Protein AF-A0A1S3DQ56-F1 (afdb_monomer_lite)

pLDDT: mean 92.76, std 9.03, range [48.81, 98.62]

Sequence (153 aa):
MSTTFHTNHFLMLDLKQRLLSIYRDMILLGSNMSSRILQRDIELCHEVLPVIETVEPGLSRLRGITLYTLHLPVVLLANKEIQCGNMDHNQFLSKLEEAEALLKEALALLFYEPAKTPEGMLAIEAKEALKCLRETIMDVKDQVVTSHMRSIQ

Foldseek 3Di:
DDPPDDCLRPVNLVVLVVLLVVVLVCVVVVHPDDLVSLVVNLVSLVSNLVVCCVPPPDLDLVNLVSLLSNLSSLLVNLVVCVVVVVDDLVRSLVSLVVSLVSLVVSLVSLVPPDCPDPSVVVNVVSVVVSVVSVVVSVVSVVVVVVVVVVVVD

Organism: Diaphorina citri (NCBI:txid121845)

Secondary structure (DSSP, 8-state):
--SSS-TTSHHHHHHHHHHHHHHHHHHHTT----HHHHHHHHHHHHHHHHHHHHHS-SS-HHHHHHHHHHHHHHHHHHHHHHHTTSS-HHHHHHHHHHHHHHHHHHHHHHTTS-TTSHHHHHHHHHHHHHHHHHHHHHHHHHHHHHHHHHT--

InterPro domains:
  IPR053010 SET domain-containing protein SmydA-8 [PTHR46455] (2-141)

Radius of gyration: 17.33 Å; chains: 1; bounding box: 45×32×60 Å

Structure (mmCIF, N/CA/C/O backbone):
data_AF-A0A1S3DQ56-F1
#
_entry.id   AF-A0A1S3DQ56-F1
#
loop_
_atom_site.group_PDB
_atom_site.id
_atom_site.type_symbol
_atom_site.label_atom_id
_atom_site.label_alt_id
_atom_site.label_comp_id
_atom_site.label_asym_id
_atom_site.label_entity_id
_atom_site.label_seq_id
_atom_site.pdbx_PDB_ins_code
_atom_site.Cartn_x
_atom_site.Cartn_y
_atom_site.Cartn_z
_atom_site.occupancy
_atom_site.B_iso_or_equiv
_atom_site.auth_seq_id
_atom_site.auth_comp_id
_atom_site.auth_asym_id
_atom_site.auth_atom_id
_atom_site.pdbx_PDB_model_num
ATOM 1 N N . MET A 1 1 ? -12.346 8.418 -19.890 1.00 51.19 1 MET A N 1
ATOM 2 C CA . MET A 1 1 ? -11.025 7.881 -20.295 1.00 51.19 1 MET A CA 1
ATOM 3 C C . MET A 1 1 ? -11.048 7.712 -21.811 1.00 51.19 1 MET A C 1
ATOM 5 O O . MET A 1 1 ? -12.115 7.413 -22.331 1.00 51.19 1 MET A O 1
ATOM 9 N N . SER A 1 2 ? -9.957 8.031 -22.513 1.00 52.69 2 SER A N 1
ATOM 10 C CA . SER A 1 2 ? -9.895 8.173 -23.982 1.00 52.69 2 SER A CA 1
ATOM 11 C C . SER A 1 2 ? -10.437 6.954 -24.735 1.00 52.69 2 SER A C 1
ATOM 13 O O . SER A 1 2 ? -10.050 5.835 -24.421 1.00 52.69 2 SER A O 1
ATOM 15 N N . THR A 1 3 ? -11.251 7.165 -25.771 1.00 68.19 3 THR A N 1
ATOM 16 C CA . THR A 1 3 ? -11.761 6.098 -26.657 1.00 68.19 3 THR A CA 1
ATOM 17 C C . THR A 1 3 ? -10.695 5.512 -27.590 1.00 68.19 3 THR A C 1
ATOM 19 O O . THR A 1 3 ? -10.957 4.532 -28.278 1.00 68.19 3 THR A O 1
ATOM 22 N N . THR A 1 4 ? -9.499 6.106 -27.628 1.00 86.06 4 THR A N 1
ATOM 23 C CA . THR A 1 4 ? -8.440 5.767 -28.588 1.00 86.06 4 THR A CA 1
ATOM 24 C C . THR A 1 4 ? -7.493 4.668 -28.097 1.00 86.06 4 THR A C 1
ATOM 26 O O . THR A 1 4 ? -6.998 3.892 -28.907 1.00 86.06 4 THR A O 1
ATOM 29 N N . PHE A 1 5 ? -7.236 4.576 -26.786 1.00 87.44 5 PHE A N 1
ATOM 30 C CA . PHE A 1 5 ? -6.318 3.589 -26.205 1.00 87.44 5 PHE A CA 1
ATOM 31 C C . PHE A 1 5 ? -7.046 2.675 -25.221 1.00 87.44 5 PHE A C 1
ATOM 33 O O . PHE A 1 5 ? -7.844 3.136 -24.406 1.00 87.44 5 PHE A O 1
ATOM 40 N N . HIS A 1 6 ? -6.731 1.378 -25.266 1.00 90.94 6 HIS A N 1
ATOM 41 C CA . HIS A 1 6 ? -7.215 0.412 -24.281 1.00 90.94 6 HIS A CA 1
ATOM 42 C C . HIS A 1 6 ? -6.761 0.802 -22.861 1.00 90.94 6 HIS A C 1
ATOM 44 O O . HIS A 1 6 ? -5.668 1.336 -22.688 1.00 90.94 6 HIS A O 1
ATOM 50 N N . THR A 1 7 ? -7.549 0.498 -21.824 1.00 90.38 7 THR A N 1
ATOM 51 C CA . THR A 1 7 ? -7.232 0.894 -20.430 1.00 90.38 7 THR A CA 1
ATOM 52 C C . THR A 1 7 ? -5.905 0.317 -19.907 1.00 90.38 7 THR A C 1
ATOM 54 O O . THR A 1 7 ? -5.234 0.954 -19.097 1.00 90.38 7 THR A O 1
ATOM 57 N N . ASN A 1 8 ? -5.495 -0.842 -20.438 1.00 92.94 8 ASN A N 1
ATOM 58 C CA . ASN A 1 8 ? -4.213 -1.502 -20.145 1.00 92.94 8 ASN A CA 1
ATOM 59 C C . ASN A 1 8 ? -3.141 -1.229 -21.215 1.00 92.94 8 ASN A C 1
ATOM 61 O O . ASN A 1 8 ? -2.125 -1.914 -21.268 1.00 92.94 8 ASN A O 1
ATOM 65 N N . HIS A 1 9 ? -3.368 -0.275 -22.120 1.00 94.19 9 HIS A N 1
ATOM 66 C CA . HIS A 1 9 ? -2.342 0.153 -23.064 1.00 94.19 9 HIS A CA 1
ATOM 67 C C . HIS A 1 9 ? -1.161 0.768 -22.301 1.00 94.19 9 HIS A C 1
ATOM 69 O O . HIS A 1 9 ? -1.380 1.524 -21.356 1.00 94.19 9 HIS A O 1
ATOM 75 N N . PHE A 1 10 ? 0.075 0.518 -22.743 1.00 92.56 10 PHE A N 1
ATOM 76 C CA . PHE A 1 10 ? 1.292 0.986 -22.065 1.00 92.56 10 PHE A CA 1
ATOM 77 C C . PHE A 1 10 ? 1.252 2.481 -21.703 1.00 92.56 10 PHE A C 1
ATOM 79 O O . PHE A 1 10 ? 1.507 2.837 -20.560 1.00 92.56 10 PHE A O 1
ATOM 86 N N . LEU A 1 11 ? 0.831 3.354 -22.630 1.00 94.19 11 LEU A N 1
ATOM 87 C CA . LEU A 1 11 ? 0.699 4.795 -22.351 1.00 94.19 11 LEU A CA 1
ATOM 88 C C . LEU A 1 11 ? -0.344 5.115 -21.268 1.00 94.19 11 LEU A C 1
ATOM 90 O O . LEU A 1 11 ? -0.160 6.054 -20.504 1.00 94.19 11 LEU A O 1
ATOM 94 N N . MET A 1 12 ? -1.441 4.353 -21.190 1.00 94.25 12 MET A N 1
ATOM 95 C CA . MET A 1 12 ? -2.427 4.534 -20.121 1.00 94.25 12 MET A CA 1
ATOM 96 C C . MET A 1 12 ? -1.848 4.082 -18.781 1.00 94.25 12 MET A C 1
ATOM 98 O O . MET A 1 12 ? -2.038 4.761 -17.779 1.00 94.25 12 MET A O 1
ATOM 102 N N . LEU A 1 13 ? -1.103 2.976 -18.762 1.00 93.19 13 LEU A N 1
ATOM 103 C CA . LEU A 1 13 ? -0.444 2.475 -17.555 1.00 93.19 13 LEU A CA 1
ATOM 104 C C . LEU A 1 13 ? 0.655 3.417 -17.058 1.00 93.19 13 LEU A C 1
ATOM 106 O O . LEU A 1 13 ? 0.732 3.655 -15.857 1.00 93.19 13 LEU A O 1
ATOM 110 N N . ASP A 1 14 ? 1.471 3.976 -17.952 1.00 93.19 14 ASP A N 1
ATOM 111 C CA . ASP A 1 14 ? 2.499 4.965 -17.600 1.00 93.19 14 ASP A CA 1
ATOM 112 C C . ASP A 1 14 ? 1.860 6.215 -16.976 1.00 93.19 14 ASP A C 1
ATOM 114 O O . ASP A 1 14 ? 2.286 6.677 -15.920 1.00 93.19 14 ASP A O 1
ATOM 118 N N . LEU A 1 15 ? 0.757 6.710 -17.551 1.00 94.75 15 LEU A N 1
ATOM 119 C CA . LEU A 1 15 ? 0.005 7.826 -16.971 1.00 94.75 15 LEU A CA 1
ATOM 120 C C . LEU A 1 15 ? -0.563 7.496 -15.584 1.00 94.75 15 LEU A C 1
ATOM 122 O O . LEU A 1 15 ? -0.452 8.322 -14.676 1.00 94.75 15 LEU A O 1
ATOM 126 N N . LYS A 1 16 ? -1.146 6.302 -15.398 1.00 94.94 16 LYS A N 1
ATOM 127 C CA . LYS A 1 16 ? -1.657 5.859 -14.088 1.00 94.94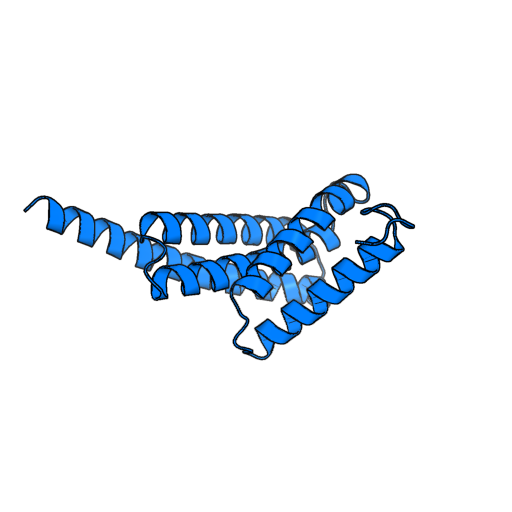 16 LYS A CA 1
ATOM 128 C C . LYS A 1 16 ? -0.531 5.801 -13.054 1.00 94.94 16 LYS A C 1
ATOM 130 O O . LYS A 1 16 ? -0.681 6.359 -11.975 1.00 94.94 16 LYS A O 1
ATOM 135 N N . GLN A 1 17 ? 0.611 5.208 -13.398 1.00 93.00 17 GLN A N 1
ATOM 136 C CA . GLN A 1 17 ? 1.770 5.107 -12.503 1.00 93.00 17 GLN A CA 1
ATOM 137 C C . GLN A 1 17 ? 2.367 6.474 -12.147 1.00 93.00 17 GLN A C 1
ATOM 139 O O . GLN A 1 17 ? 2.704 6.718 -10.989 1.00 93.00 17 GLN A O 1
ATOM 144 N N . ARG A 1 18 ? 2.444 7.406 -13.106 1.00 94.69 18 ARG A N 1
ATOM 145 C CA . ARG A 1 18 ? 2.863 8.791 -12.828 1.00 94.69 18 ARG A CA 1
ATOM 146 C C . ARG A 1 18 ? 1.910 9.488 -11.866 1.00 94.69 18 ARG A C 1
ATOM 148 O O . ARG A 1 18 ? 2.363 10.186 -10.965 1.00 94.69 18 ARG A O 1
ATOM 155 N N . LEU A 1 19 ? 0.605 9.287 -12.038 1.00 95.31 19 LEU A N 1
ATOM 156 C CA . LEU A 1 19 ? -0.401 9.858 -11.148 1.00 95.31 19 LEU A CA 1
ATOM 157 C C . LEU A 1 19 ? -0.294 9.284 -9.726 1.00 95.31 19 LEU A C 1
ATOM 159 O O . LEU A 1 19 ? -0.308 10.059 -8.774 1.00 95.31 19 LEU A O 1
ATOM 163 N N . LEU A 1 20 ? -0.094 7.967 -9.592 1.00 94.44 20 LEU A N 1
ATOM 164 C CA . LEU A 1 20 ? 0.187 7.312 -8.306 1.00 94.44 20 LEU A CA 1
ATOM 165 C C . LEU A 1 20 ? 1.428 7.910 -7.624 1.00 94.44 20 LEU A C 1
ATOM 167 O O . LEU A 1 20 ? 1.399 8.205 -6.432 1.00 94.44 20 LEU A O 1
ATOM 171 N N . SER A 1 21 ? 2.506 8.156 -8.379 1.00 91.94 21 SER A N 1
ATOM 172 C CA . SER A 1 21 ? 3.708 8.799 -7.830 1.00 91.94 21 SER A CA 1
ATOM 173 C C . SER A 1 21 ? 3.412 10.200 -7.291 1.00 91.94 21 SER A C 1
ATOM 175 O O . SER A 1 21 ? 3.856 10.533 -6.198 1.00 91.94 21 SER A O 1
ATOM 177 N N . ILE A 1 22 ? 2.631 11.004 -8.021 1.00 93.38 22 ILE A N 1
ATOM 178 C CA . ILE A 1 22 ? 2.243 12.355 -7.587 1.00 93.38 22 ILE A CA 1
ATOM 179 C C . ILE A 1 22 ? 1.397 12.298 -6.308 1.00 93.38 22 ILE A C 1
ATOM 181 O O . ILE A 1 22 ? 1.610 13.094 -5.396 1.00 93.38 22 ILE A O 1
ATOM 185 N N . TYR A 1 23 ? 0.440 11.370 -6.222 1.00 94.00 23 TYR A N 1
ATOM 186 C CA . TYR A 1 23 ? -0.390 11.210 -5.025 1.00 94.00 23 TYR A CA 1
ATOM 187 C C . TYR A 1 23 ? 0.431 10.795 -3.807 1.00 94.00 23 TYR A C 1
ATOM 189 O O . TYR A 1 23 ? 0.264 11.384 -2.737 1.00 94.00 23 TYR A O 1
ATOM 197 N N . ARG A 1 24 ? 1.379 9.870 -3.980 1.00 88.25 24 ARG A N 1
ATOM 198 C CA . ARG A 1 24 ? 2.317 9.491 -2.920 1.00 88.25 24 ARG A CA 1
ATOM 199 C C . ARG A 1 24 ? 3.136 10.688 -2.438 1.00 88.25 24 ARG A C 1
ATOM 201 O O . ARG A 1 24 ? 3.218 10.909 -1.234 1.00 88.25 24 ARG A O 1
ATOM 208 N N . ASP A 1 25 ? 3.682 11.489 -3.348 1.00 90.25 25 ASP A N 1
ATOM 209 C CA . ASP A 1 25 ? 4.461 12.675 -2.977 1.00 90.25 25 ASP A CA 1
ATOM 210 C C . ASP A 1 25 ? 3.601 13.689 -2.203 1.00 90.25 25 ASP A C 1
ATOM 212 O O . ASP A 1 25 ? 4.040 14.238 -1.194 1.00 90.25 25 ASP A O 1
ATOM 216 N N . MET A 1 26 ? 2.340 13.889 -2.603 1.00 91.50 26 MET A N 1
ATOM 217 C CA . MET A 1 26 ? 1.401 14.742 -1.862 1.00 91.50 26 MET A CA 1
ATOM 218 C C . MET A 1 26 ? 1.146 14.232 -0.437 1.00 91.50 26 MET A C 1
ATOM 220 O O . MET A 1 26 ? 1.115 15.043 0.494 1.00 91.50 26 MET A O 1
ATOM 224 N N . ILE A 1 27 ? 0.984 12.915 -0.261 1.00 88.25 27 ILE A N 1
ATOM 225 C CA . ILE A 1 27 ? 0.812 12.278 1.054 1.00 88.25 27 ILE A CA 1
ATOM 226 C C . ILE A 1 27 ? 2.056 12.497 1.922 1.00 88.25 27 ILE A C 1
ATOM 228 O O . ILE A 1 27 ? 1.931 12.940 3.063 1.00 88.25 27 ILE A O 1
ATOM 232 N N . LEU A 1 28 ? 3.251 12.248 1.379 1.00 84.12 28 LEU A N 1
ATOM 233 C CA . LEU A 1 28 ? 4.517 12.399 2.104 1.00 84.12 28 LEU A CA 1
ATOM 234 C C . LEU A 1 28 ? 4.808 13.855 2.494 1.00 84.12 28 LEU A C 1
ATOM 236 O O . LEU A 1 28 ? 5.393 14.107 3.544 1.00 84.12 28 LEU A O 1
ATOM 240 N N . LEU A 1 29 ? 4.352 14.820 1.693 1.00 89.62 29 LEU A N 1
ATOM 241 C CA . LEU A 1 29 ? 4.432 16.250 2.007 1.00 89.62 29 LEU A CA 1
ATOM 242 C C . LEU A 1 29 ? 3.392 16.714 3.045 1.00 89.62 29 LEU A C 1
ATOM 244 O O . LEU A 1 29 ? 3.327 17.903 3.353 1.00 89.62 29 LEU A O 1
ATOM 248 N N . GLY A 1 30 ? 2.567 15.808 3.581 1.00 82.12 30 GLY A N 1
ATOM 249 C CA . GLY A 1 30 ? 1.545 16.136 4.577 1.00 82.12 30 GLY A CA 1
ATOM 250 C C . GLY A 1 30 ? 0.361 16.917 4.002 1.00 82.12 30 GLY A C 1
ATOM 251 O O . GLY A 1 30 ? -0.328 17.630 4.734 1.00 82.12 30 GLY A O 1
ATOM 252 N N . SER A 1 31 ? 0.114 16.812 2.693 1.00 84.56 31 SER A N 1
ATOM 253 C CA . SER A 1 31 ? -1.018 17.491 2.057 1.00 84.56 31 SER A CA 1
ATOM 254 C C . SER A 1 31 ? -2.338 16.907 2.561 1.00 84.56 31 SER A C 1
ATOM 256 O O . SER A 1 31 ? -2.525 15.690 2.591 1.00 84.56 31 SER A O 1
ATOM 258 N N . ASN A 1 32 ? -3.303 17.766 2.905 1.00 86.31 32 ASN A N 1
ATOM 259 C CA . ASN A 1 32 ? -4.642 17.309 3.273 1.00 86.31 32 ASN A CA 1
ATOM 260 C C . ASN A 1 32 ? -5.422 16.871 2.022 1.00 86.31 32 ASN A C 1
ATOM 262 O O . ASN A 1 32 ? -6.148 17.652 1.406 1.00 86.31 32 ASN A O 1
ATOM 266 N N . MET A 1 33 ? -5.256 15.606 1.643 1.00 91.00 33 MET A N 1
ATOM 267 C CA . MET A 1 33 ? -5.925 15.017 0.487 1.00 91.00 33 MET A CA 1
ATOM 268 C C . MET A 1 33 ? -7.422 14.838 0.752 1.00 91.00 33 MET A C 1
ATOM 270 O O . MET A 1 33 ? -7.837 14.354 1.806 1.00 91.00 33 MET A O 1
ATOM 274 N N . SER A 1 34 ? -8.268 15.217 -0.206 1.00 94.06 34 SER A N 1
ATOM 275 C CA . SER A 1 34 ? -9.711 14.954 -0.102 1.00 94.06 34 SER A CA 1
ATOM 276 C C . SER A 1 34 ? -10.007 13.450 -0.191 1.00 94.06 34 SER A C 1
ATOM 278 O O . SER A 1 34 ? -9.293 12.733 -0.896 1.00 94.06 34 SER A O 1
ATOM 280 N N . SER A 1 35 ? -11.090 12.975 0.443 1.00 95.12 35 SER A N 1
ATOM 281 C CA . SER A 1 35 ? -11.518 11.565 0.354 1.00 95.12 35 SER A CA 1
ATOM 282 C C . SER A 1 35 ? -11.686 11.104 -1.096 1.00 95.12 35 SER A C 1
ATOM 284 O O . SER A 1 35 ? -11.330 9.983 -1.436 1.00 95.12 35 SER A O 1
ATOM 286 N N . ARG A 1 36 ? -12.127 12.001 -1.992 1.00 95.31 36 ARG A N 1
ATOM 287 C CA . ARG A 1 36 ? -12.235 11.724 -3.432 1.00 95.31 36 ARG A CA 1
ATOM 288 C C . ARG A 1 36 ? -10.888 11.386 -4.075 1.00 95.31 36 ARG A C 1
ATOM 290 O O . ARG A 1 36 ? -10.841 10.515 -4.937 1.00 95.31 36 ARG A O 1
ATOM 297 N N . ILE A 1 37 ? -9.816 12.087 -3.705 1.00 94.75 37 ILE A N 1
ATOM 298 C CA . ILE A 1 37 ? -8.491 11.814 -4.275 1.00 94.75 37 ILE A CA 1
ATOM 299 C C . ILE A 1 37 ? -7.939 10.503 -3.711 1.00 94.75 37 ILE A C 1
ATOM 301 O O . ILE A 1 37 ? -7.443 9.695 -4.484 1.00 94.75 37 ILE A O 1
ATOM 305 N N . LEU A 1 38 ? -8.099 10.256 -2.407 1.00 96.50 38 LEU A N 1
ATOM 306 C CA . LEU A 1 38 ? -7.688 8.992 -1.780 1.00 96.50 38 LEU A CA 1
ATOM 307 C C . LEU A 1 38 ? -8.422 7.790 -2.392 1.00 96.50 38 LEU A C 1
ATOM 309 O O . LEU A 1 38 ? -7.801 6.784 -2.715 1.00 96.50 38 LEU A O 1
ATOM 313 N N . GLN A 1 39 ? -9.728 7.920 -2.634 1.00 97.06 39 GLN A N 1
ATOM 314 C CA . GLN A 1 39 ? -10.507 6.893 -3.323 1.00 97.06 39 GLN A CA 1
ATOM 315 C C . GLN A 1 39 ? -9.987 6.656 -4.745 1.00 97.06 39 GLN A C 1
ATOM 317 O O . GLN A 1 39 ? -9.863 5.511 -5.175 1.00 97.06 39 GLN A O 1
ATOM 322 N N . ARG A 1 40 ? -9.634 7.728 -5.468 1.00 96.44 40 ARG A N 1
ATOM 323 C CA . ARG A 1 40 ? -9.072 7.596 -6.815 1.00 96.44 40 ARG A CA 1
ATOM 324 C C . ARG A 1 40 ? -7.697 6.927 -6.808 1.00 96.44 40 ARG A C 1
ATOM 326 O O . ARG A 1 40 ? -7.398 6.178 -7.729 1.00 96.44 40 ARG A O 1
ATOM 333 N N . ASP A 1 41 ? -6.879 7.193 -5.796 1.00 96.31 41 ASP A N 1
ATOM 334 C CA . ASP A 1 41 ? -5.577 6.552 -5.597 1.00 96.31 41 ASP A CA 1
ATOM 335 C C . ASP A 1 41 ? -5.731 5.030 -5.405 1.00 96.31 41 ASP A C 1
ATOM 337 O O . ASP A 1 41 ? -5.119 4.232 -6.117 1.00 96.31 41 ASP A O 1
ATOM 341 N N . ILE A 1 42 ? -6.673 4.625 -4.545 1.00 98.06 42 ILE A N 1
ATOM 342 C CA . ILE A 1 42 ? -7.045 3.218 -4.328 1.00 98.06 42 ILE A CA 1
ATOM 343 C C . ILE A 1 42 ? -7.507 2.557 -5.635 1.00 98.06 42 ILE A C 1
ATOM 345 O O . ILE A 1 42 ? -7.015 1.490 -6.006 1.00 98.06 42 ILE A O 1
ATOM 349 N N . GLU A 1 43 ? -8.419 3.199 -6.370 1.00 97.38 43 GLU A N 1
ATOM 350 C CA . GLU A 1 43 ? -8.903 2.697 -7.662 1.00 97.38 43 GLU A CA 1
ATOM 351 C C . GLU A 1 43 ? -7.768 2.506 -8.673 1.00 97.38 43 GLU A C 1
ATOM 353 O O . GLU A 1 43 ? -7.711 1.480 -9.346 1.00 97.38 43 GLU A O 1
ATOM 358 N N . LEU A 1 44 ? -6.847 3.467 -8.777 1.00 96.88 44 LEU A N 1
ATOM 359 C CA . LEU A 1 44 ? -5.716 3.389 -9.703 1.00 96.88 44 LEU A CA 1
ATOM 360 C C . LEU A 1 44 ? -4.792 2.216 -9.374 1.00 96.88 44 LEU A C 1
ATOM 362 O O . LEU A 1 44 ? -4.382 1.496 -10.285 1.00 96.88 44 LEU A O 1
ATOM 366 N N . CYS A 1 45 ? -4.496 1.992 -8.094 1.00 97.56 45 CYS A N 1
ATOM 367 C CA . CYS A 1 45 ? -3.738 0.826 -7.652 1.00 97.56 45 CYS A CA 1
ATOM 368 C C . CYS A 1 45 ? -4.441 -0.483 -8.051 1.00 97.56 45 CYS A C 1
ATOM 370 O O . CYS A 1 45 ? -3.802 -1.366 -8.624 1.00 97.56 45 CYS A O 1
ATOM 372 N N . HIS A 1 46 ? -5.758 -0.588 -7.845 1.00 96.88 46 HIS A N 1
ATOM 373 C CA . HIS A 1 46 ? -6.537 -1.760 -8.265 1.00 96.88 46 HIS A CA 1
ATOM 374 C C . HIS A 1 46 ? -6.642 -1.925 -9.789 1.00 96.88 46 HIS A C 1
ATOM 376 O O . HIS A 1 46 ? -6.750 -3.049 -10.269 1.00 96.88 46 HIS A O 1
ATOM 382 N N . GLU A 1 47 ? -6.589 -0.842 -10.568 1.00 95.62 47 GLU A N 1
ATOM 383 C CA . GLU A 1 47 ? -6.538 -0.912 -12.033 1.00 95.62 47 GLU A CA 1
ATOM 384 C C . GLU A 1 47 ? -5.179 -1.435 -12.540 1.00 95.62 47 GLU A C 1
ATOM 386 O O . GLU A 1 47 ? -5.125 -2.108 -13.569 1.00 95.62 47 GLU A O 1
ATOM 391 N N . VAL A 1 48 ? -4.078 -1.101 -11.858 1.00 96.06 48 VAL A N 1
ATOM 392 C CA . VAL A 1 48 ? -2.710 -1.414 -12.309 1.00 96.06 48 VAL A CA 1
ATOM 393 C C . VAL A 1 48 ? -2.234 -2.787 -11.818 1.00 96.06 48 VAL A C 1
ATOM 395 O O . VAL A 1 48 ? -1.582 -3.502 -12.581 1.00 96.06 48 VAL A O 1
ATOM 398 N N . LEU A 1 49 ? -2.589 -3.192 -10.593 1.00 96.31 49 LEU A N 1
ATOM 399 C CA . LEU A 1 49 ? -2.151 -4.459 -9.984 1.00 96.31 49 LEU A CA 1
ATOM 400 C C . LEU A 1 49 ? -2.390 -5.702 -10.864 1.00 96.31 49 LEU A C 1
ATOM 402 O O . LEU A 1 49 ? -1.422 -6.425 -11.100 1.00 96.31 49 LEU A O 1
ATOM 406 N N . PRO A 1 50 ? -3.591 -5.939 -11.433 1.00 95.94 50 PRO A N 1
ATOM 407 C CA . PRO A 1 50 ? -3.841 -7.133 -12.246 1.00 95.94 50 PRO A CA 1
ATOM 408 C C . PRO A 1 50 ? -2.971 -7.191 -13.503 1.00 95.94 50 PRO A C 1
ATOM 410 O O . PRO A 1 50 ? -2.621 -8.265 -13.994 1.00 95.94 50 PRO A O 1
ATOM 413 N N . VAL A 1 51 ? -2.612 -6.021 -14.042 1.00 96.19 51 VAL A N 1
ATOM 414 C CA . VAL A 1 51 ? -1.720 -5.944 -15.196 1.00 96.19 51 VAL A CA 1
ATOM 415 C C . VAL A 1 51 ? -0.311 -6.339 -14.783 1.00 96.19 51 VAL A C 1
ATOM 417 O O . VAL A 1 51 ? 0.268 -7.187 -15.454 1.00 96.19 51 VAL A O 1
ATOM 420 N N . ILE A 1 52 ? 0.201 -5.795 -13.670 1.00 95.44 52 ILE A N 1
ATOM 421 C CA . ILE A 1 52 ? 1.514 -6.165 -13.116 1.00 95.44 52 ILE A CA 1
ATOM 422 C C . ILE A 1 52 ? 1.576 -7.673 -12.871 1.00 95.44 52 ILE A C 1
ATOM 424 O O . ILE A 1 52 ? 2.512 -8.320 -13.319 1.00 95.44 52 ILE A O 1
ATOM 428 N N . GLU A 1 53 ? 0.557 -8.246 -12.233 1.00 95.25 53 GLU A N 1
ATOM 429 C CA . GLU A 1 53 ? 0.498 -9.681 -11.927 1.00 95.25 53 GLU A CA 1
ATOM 430 C C . GLU A 1 53 ? 0.498 -10.565 -13.180 1.00 95.25 53 GLU A C 1
ATOM 432 O O . GLU A 1 53 ? 0.983 -11.695 -13.143 1.00 95.25 53 GLU A O 1
ATOM 437 N N . THR A 1 54 ? -0.006 -10.042 -14.300 1.00 95.88 54 THR A N 1
ATOM 438 C CA . THR A 1 54 ? 0.028 -10.730 -15.594 1.00 95.88 54 THR A CA 1
ATOM 439 C C . THR A 1 54 ? 1.405 -10.635 -16.258 1.00 95.88 54 THR A C 1
ATOM 441 O O . THR A 1 54 ? 1.862 -11.613 -16.847 1.00 95.88 54 THR A O 1
ATOM 444 N N . VAL A 1 55 ? 2.059 -9.467 -16.209 1.00 93.88 55 VAL A N 1
ATOM 445 C CA . VAL A 1 55 ? 3.319 -9.221 -16.943 1.00 93.88 55 VAL A CA 1
ATOM 446 C C . VAL A 1 55 ? 4.575 -9.603 -16.158 1.00 93.88 55 VAL A C 1
ATOM 448 O O . VAL A 1 55 ? 5.564 -10.016 -16.758 1.00 93.88 55 VAL A O 1
ATOM 451 N N . GLU A 1 56 ? 4.536 -9.494 -14.833 1.00 92.25 56 GLU A N 1
ATOM 452 C CA . GLU A 1 56 ? 5.634 -9.773 -13.906 1.00 92.25 56 GLU A CA 1
ATOM 453 C C . GLU A 1 56 ? 5.147 -10.680 -12.759 1.00 92.25 56 GLU A C 1
ATOM 455 O O . GLU A 1 56 ? 4.970 -10.228 -11.622 1.00 92.25 56 GLU A O 1
ATOM 460 N N . PRO A 1 57 ? 4.900 -11.973 -13.027 1.00 92.06 57 PRO A N 1
ATOM 461 C CA . PRO A 1 57 ? 4.470 -12.907 -11.995 1.00 92.06 57 PRO A CA 1
ATOM 462 C C . PRO A 1 57 ? 5.598 -13.231 -11.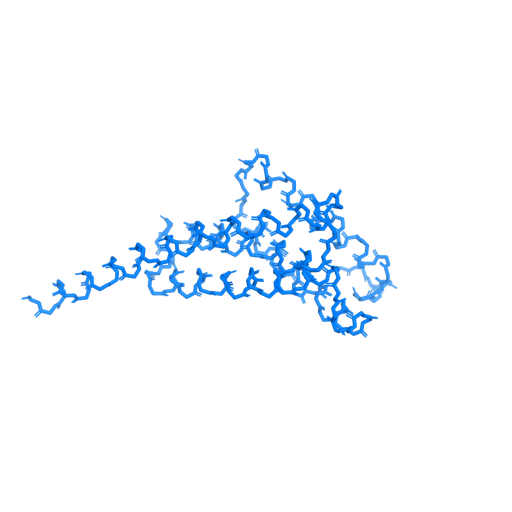001 1.00 92.06 57 PRO A C 1
ATOM 464 O O . PRO A 1 57 ? 6.785 -13.195 -11.328 1.00 92.06 57 PRO A O 1
ATOM 467 N N . GLY A 1 58 ? 5.222 -13.638 -9.787 1.00 91.81 58 GLY A N 1
ATOM 468 C CA . GLY A 1 58 ? 6.163 -14.043 -8.738 1.00 91.81 58 GLY A CA 1
ATOM 469 C C . GLY A 1 58 ? 6.701 -12.862 -7.926 1.00 91.81 58 GLY A C 1
ATOM 470 O O . GLY A 1 58 ? 5.934 -12.012 -7.473 1.00 91.81 58 GLY A O 1
ATOM 471 N N . LEU A 1 59 ? 8.018 -12.834 -7.693 1.00 93.75 59 LEU A N 1
ATOM 472 C CA . LEU A 1 59 ? 8.680 -11.751 -6.959 1.00 93.75 59 LEU A CA 1
ATOM 473 C C . LEU A 1 59 ? 8.832 -10.522 -7.868 1.00 93.75 59 LEU A C 1
ATOM 475 O O . LEU A 1 59 ? 9.834 -10.378 -8.566 1.00 93.75 59 LEU A O 1
ATOM 479 N N . SER A 1 60 ? 7.824 -9.647 -7.864 1.00 95.88 60 SER A N 1
ATOM 480 C CA . SER A 1 60 ? 7.840 -8.379 -8.604 1.00 95.88 60 SER A CA 1
ATOM 481 C C . SER A 1 60 ? 8.053 -7.190 -7.669 1.00 95.88 60 SER A C 1
ATOM 483 O O . SER A 1 60 ? 7.255 -6.937 -6.759 1.00 95.88 60 SER A O 1
ATOM 485 N N . ARG A 1 61 ? 9.108 -6.412 -7.955 1.00 96.12 61 ARG A N 1
ATOM 486 C CA . ARG A 1 61 ? 9.367 -5.108 -7.323 1.00 96.12 61 ARG A CA 1
ATOM 487 C C . ARG A 1 61 ? 8.189 -4.170 -7.517 1.00 96.12 61 ARG A C 1
ATOM 489 O O . ARG A 1 61 ? 7.733 -3.553 -6.561 1.00 96.12 61 ARG A O 1
ATOM 496 N N . LEU A 1 62 ? 7.684 -4.085 -8.749 1.00 94.44 62 LEU A N 1
ATOM 497 C CA . LEU A 1 62 ? 6.612 -3.165 -9.099 1.00 94.44 62 LEU A CA 1
ATOM 498 C C . LEU A 1 62 ? 5.336 -3.502 -8.325 1.00 94.44 62 LEU A C 1
ATOM 500 O O . LEU A 1 62 ? 4.721 -2.607 -7.753 1.00 94.44 62 LEU A O 1
ATOM 504 N N . ARG A 1 63 ? 5.008 -4.793 -8.193 1.00 96.75 63 ARG A N 1
ATOM 505 C CA . ARG A 1 63 ? 3.894 -5.252 -7.353 1.00 96.75 63 ARG A CA 1
ATOM 506 C C . ARG A 1 63 ? 4.093 -4.853 -5.890 1.00 96.75 63 ARG A C 1
ATOM 508 O O . ARG A 1 63 ? 3.176 -4.301 -5.288 1.00 96.75 63 ARG A O 1
ATOM 515 N N . GLY A 1 64 ? 5.291 -5.057 -5.338 1.00 97.19 64 GLY A N 1
ATOM 516 C CA . GLY A 1 64 ? 5.622 -4.644 -3.970 1.00 97.19 64 GLY A CA 1
ATOM 517 C C . GLY A 1 64 ? 5.466 -3.136 -3.748 1.00 97.19 64 GLY A C 1
ATOM 518 O O . GLY A 1 64 ? 4.825 -2.713 -2.786 1.00 97.19 64 GLY A O 1
ATOM 519 N N . ILE A 1 65 ? 5.973 -2.322 -4.677 1.00 95.81 65 ILE A N 1
ATOM 520 C CA . ILE A 1 65 ? 5.851 -0.857 -4.650 1.00 95.81 65 ILE A CA 1
ATOM 521 C C . ILE A 1 65 ? 4.383 -0.425 -4.736 1.00 95.81 65 ILE A C 1
ATOM 523 O O . ILE A 1 65 ? 3.969 0.479 -4.009 1.00 95.81 65 ILE A O 1
ATOM 527 N N . THR A 1 66 ? 3.578 -1.046 -5.602 1.00 96.31 66 THR A N 1
ATOM 528 C CA . THR A 1 66 ? 2.154 -0.709 -5.743 1.00 96.31 66 THR A CA 1
ATOM 529 C C . THR A 1 66 ? 1.353 -1.099 -4.503 1.00 96.31 66 THR A C 1
ATOM 531 O O . THR A 1 66 ? 0.539 -0.300 -4.052 1.00 96.31 66 THR A O 1
ATOM 534 N N . LEU A 1 67 ? 1.615 -2.260 -3.892 1.00 97.75 67 LEU A N 1
ATOM 535 C CA . LEU A 1 67 ? 0.964 -2.675 -2.641 1.00 97.75 67 LEU A CA 1
ATOM 536 C C . LEU A 1 67 ? 1.327 -1.750 -1.472 1.00 97.75 67 LEU A C 1
ATOM 538 O O . LEU A 1 67 ? 0.448 -1.335 -0.716 1.00 97.75 67 LEU A O 1
ATOM 542 N N . TYR A 1 68 ? 2.601 -1.351 -1.369 1.00 96.56 68 TYR A N 1
ATOM 543 C CA . TYR A 1 68 ? 3.006 -0.306 -0.432 1.00 96.56 68 TYR A CA 1
ATOM 544 C C . TYR A 1 68 ? 2.305 1.019 -0.753 1.00 96.56 68 TYR A C 1
ATOM 546 O O . TYR A 1 68 ? 1.808 1.684 0.142 1.00 96.56 68 TYR A O 1
ATOM 554 N N . THR A 1 69 ? 2.200 1.418 -2.015 1.00 94.31 69 THR A N 1
ATOM 555 C CA . THR A 1 69 ? 1.515 2.673 -2.359 1.00 94.31 69 THR A CA 1
ATOM 556 C C . THR A 1 69 ? 0.032 2.619 -1.979 1.00 94.31 69 THR A C 1
ATOM 558 O O . THR A 1 69 ? -0.480 3.596 -1.449 1.00 94.31 69 THR A O 1
ATOM 561 N N . LEU A 1 70 ? -0.633 1.471 -2.154 1.00 97.69 70 LEU A N 1
ATOM 562 C CA . LEU A 1 70 ? -2.052 1.269 -1.848 1.00 97.69 70 LEU A CA 1
ATOM 563 C C . LEU A 1 70 ? -2.378 1.320 -0.345 1.00 97.69 70 LEU A C 1
ATOM 565 O O . LEU A 1 70 ? -3.446 1.810 0.017 1.00 97.69 70 LEU A O 1
ATOM 569 N N . HIS A 1 71 ? -1.493 0.858 0.546 1.00 97.38 71 HIS A N 1
ATOM 570 C CA . HIS A 1 71 ? -1.804 0.861 1.984 1.00 97.38 71 HIS A CA 1
ATOM 571 C C . HIS A 1 71 ? -2.019 2.284 2.539 1.00 97.38 71 HIS A C 1
ATOM 573 O O . HIS A 1 71 ? -2.870 2.485 3.407 1.00 97.38 71 HIS A O 1
ATOM 579 N N . LEU A 1 72 ? -1.277 3.275 2.024 1.00 94.75 72 LEU A N 1
ATOM 580 C CA . LEU A 1 72 ? -1.316 4.664 2.491 1.00 94.75 72 LEU A CA 1
ATOM 581 C C . LEU A 1 72 ? -2.714 5.293 2.355 1.00 94.75 72 LEU A C 1
ATOM 583 O O . LEU A 1 72 ? -3.275 5.712 3.373 1.00 94.75 72 LEU A O 1
ATOM 587 N N . PRO A 1 73 ? -3.324 5.365 1.154 1.00 96.62 73 PRO A N 1
ATOM 588 C CA . PRO A 1 73 ? -4.644 5.952 1.001 1.00 96.62 73 PRO A CA 1
ATOM 589 C C . PRO A 1 73 ? -5.736 5.137 1.697 1.00 96.62 73 PRO A C 1
ATOM 591 O O . PRO A 1 73 ? -6.699 5.744 2.161 1.00 96.62 73 PRO A O 1
ATOM 594 N N . VAL A 1 74 ? -5.585 3.813 1.848 1.00 98.00 74 VAL A N 1
ATOM 595 C CA . VAL A 1 74 ? -6.525 2.985 2.630 1.00 98.00 74 VAL A CA 1
ATOM 596 C C . VAL A 1 74 ? -6.565 3.450 4.087 1.00 98.00 74 VAL A C 1
ATOM 598 O O . VAL A 1 74 ? -7.643 3.745 4.606 1.00 98.00 74 VAL A O 1
ATOM 601 N N . VAL A 1 75 ? -5.403 3.594 4.731 1.00 97.25 75 VAL A N 1
ATOM 602 C CA . VAL A 1 75 ? -5.312 4.068 6.123 1.00 97.25 75 VAL A CA 1
ATOM 603 C C . VAL A 1 75 ? -5.804 5.511 6.251 1.00 97.25 75 VAL A C 1
ATOM 605 O O . VAL A 1 75 ? -6.560 5.830 7.169 1.00 97.25 75 VAL A O 1
ATOM 608 N N . LEU A 1 76 ? -5.404 6.403 5.341 1.00 96.38 76 LEU A N 1
ATOM 609 C CA . LEU A 1 76 ? -5.797 7.816 5.394 1.00 96.38 76 LEU A CA 1
ATOM 610 C C . LEU A 1 76 ? -7.300 8.016 5.193 1.00 96.38 76 LEU A C 1
ATOM 612 O O . LEU A 1 76 ? -7.906 8.843 5.878 1.00 96.38 76 LEU A O 1
ATOM 616 N N . LEU A 1 77 ? -7.906 7.268 4.271 1.00 97.31 77 LEU A N 1
ATOM 617 C CA . LEU A 1 77 ? -9.342 7.328 4.034 1.00 97.31 77 LEU A CA 1
ATOM 618 C C . LEU A 1 77 ? -10.102 6.775 5.240 1.00 97.31 77 LEU A C 1
ATOM 620 O O . LEU A 1 77 ? -11.003 7.444 5.733 1.00 97.31 77 LEU A O 1
ATOM 624 N N . ALA A 1 78 ? -9.689 5.623 5.776 1.00 97.81 78 ALA A N 1
ATOM 625 C CA . ALA A 1 78 ? -10.302 5.041 6.968 1.00 97.81 78 ALA A CA 1
ATOM 626 C C . ALA A 1 78 ? -10.270 6.011 8.163 1.00 97.81 78 ALA A C 1
ATOM 628 O O . ALA A 1 78 ? -11.288 6.204 8.823 1.00 97.81 78 ALA A O 1
ATOM 629 N N . ASN A 1 79 ? -9.138 6.694 8.382 1.00 96.25 79 ASN A N 1
ATOM 630 C CA . ASN A 1 79 ? -9.009 7.727 9.415 1.00 96.25 79 ASN A CA 1
ATOM 631 C C . ASN A 1 79 ? -9.960 8.914 9.199 1.00 96.25 79 ASN A C 1
ATOM 633 O O . ASN A 1 79 ? -10.514 9.440 10.161 1.00 96.25 79 ASN A O 1
ATOM 637 N N . LYS A 1 80 ? -10.177 9.345 7.952 1.00 95.88 80 LYS A N 1
ATOM 638 C CA . LYS A 1 80 ? -11.141 10.414 7.650 1.00 95.88 80 LYS A CA 1
ATOM 639 C C . LYS A 1 80 ? -12.576 9.969 7.910 1.00 95.88 80 LYS A C 1
ATOM 641 O O . LYS A 1 80 ? -13.331 10.707 8.533 1.00 95.88 80 LYS A O 1
ATOM 646 N N . GLU A 1 81 ? -12.949 8.770 7.473 1.00 96.75 81 GLU A N 1
ATOM 647 C CA . GLU A 1 81 ? -14.323 8.282 7.616 1.00 96.75 81 GLU A CA 1
ATOM 648 C C . GLU A 1 81 ? -14.711 8.050 9.088 1.00 96.75 81 GLU A C 1
ATOM 650 O O . GLU A 1 81 ? -15.811 8.439 9.483 1.00 96.75 81 GLU A O 1
ATOM 655 N N . ILE A 1 82 ? -13.809 7.512 9.926 1.00 96.31 82 ILE A N 1
ATOM 656 C CA . ILE A 1 82 ? -14.056 7.372 11.378 1.00 96.31 82 ILE A CA 1
ATOM 657 C C . ILE A 1 82 ? -14.156 8.744 12.066 1.00 96.31 82 ILE A C 1
ATOM 659 O O . ILE A 1 82 ? -15.032 8.949 12.902 1.00 96.31 82 ILE A O 1
ATOM 663 N N . GLN A 1 83 ? -13.332 9.725 11.671 1.00 94.56 83 GLN A N 1
ATOM 664 C CA . GLN A 1 83 ? -13.395 11.099 12.197 1.00 94.56 83 GLN A CA 1
ATOM 665 C C . GLN A 1 83 ? -14.685 11.829 11.802 1.00 94.56 83 GLN A C 1
ATOM 667 O O . GLN A 1 83 ? -15.208 12.624 12.581 1.00 94.56 83 GLN A O 1
ATOM 672 N N . CYS A 1 84 ? -15.205 11.566 10.602 1.00 94.75 84 CYS A N 1
ATOM 673 C CA . CYS A 1 84 ? -16.473 12.120 10.131 1.00 94.75 84 CYS A CA 1
ATOM 674 C C . CYS A 1 84 ? -17.706 11.382 10.679 1.00 94.75 84 CYS A C 1
ATOM 676 O O . CYS A 1 84 ? -18.822 11.839 10.444 1.00 94.75 84 CYS A O 1
ATOM 678 N N . GLY A 1 85 ? -17.531 10.266 11.397 1.00 94.62 85 GLY A N 1
ATOM 679 C CA . GLY A 1 85 ? -18.634 9.440 11.895 1.00 94.62 85 GLY A CA 1
ATOM 680 C C . GLY A 1 85 ? -19.346 8.622 10.810 1.00 94.62 85 GLY A C 1
ATOM 681 O O . GLY A 1 85 ? -20.443 8.122 11.043 1.00 94.62 85 GLY A O 1
ATOM 682 N N . ASN A 1 86 ? -18.733 8.476 9.632 1.00 95.12 86 ASN A N 1
ATOM 683 C CA . ASN A 1 86 ? -19.253 7.678 8.515 1.00 95.12 86 ASN A CA 1
ATOM 684 C C . ASN A 1 86 ? -18.885 6.189 8.624 1.00 95.12 86 ASN A C 1
ATOM 686 O O . ASN A 1 86 ? -19.322 5.377 7.809 1.00 95.12 86 ASN A O 1
ATOM 690 N N . MET A 1 87 ? -18.042 5.844 9.594 1.00 95.06 87 MET A N 1
ATOM 691 C CA . MET A 1 87 ? -17.489 4.515 9.810 1.00 95.06 87 MET A CA 1
ATOM 692 C C . MET A 1 87 ? -17.519 4.204 11.305 1.00 95.06 87 MET A C 1
ATOM 694 O O . MET A 1 87 ? -17.246 5.089 12.112 1.00 95.06 87 MET A O 1
ATOM 698 N N . ASP A 1 88 ? -17.839 2.967 11.681 1.00 94.62 88 ASP A N 1
ATOM 699 C CA . ASP A 1 88 ? -17.729 2.509 13.071 1.00 94.62 88 ASP A CA 1
ATOM 700 C C . ASP A 1 88 ? -16.340 1.914 13.382 1.00 94.62 88 ASP A C 1
ATOM 702 O O . ASP A 1 88 ? -15.513 1.692 12.494 1.00 94.62 88 ASP A O 1
ATOM 706 N N . HIS A 1 89 ? -16.060 1.634 14.658 1.00 93.50 89 HIS A N 1
ATOM 707 C CA . HIS A 1 89 ? -14.761 1.087 15.064 1.00 93.50 89 HIS A CA 1
ATOM 708 C C . HIS A 1 89 ? -14.463 -0.313 14.496 1.00 93.50 89 HIS A C 1
ATOM 710 O O . HIS A 1 89 ? -13.293 -0.634 14.294 1.00 93.50 89 HIS A O 1
ATOM 716 N N . ASN A 1 90 ? -15.476 -1.139 14.207 1.00 94.00 90 ASN A N 1
ATOM 717 C CA . ASN A 1 90 ? -15.269 -2.465 13.613 1.00 94.00 90 ASN A CA 1
ATOM 718 C C . ASN A 1 90 ? -14.892 -2.349 12.131 1.00 94.00 90 ASN A C 1
ATOM 720 O O . ASN A 1 90 ? -13.976 -3.022 11.661 1.00 94.00 90 ASN A O 1
ATOM 724 N N . GLN A 1 91 ? -15.571 -1.469 11.397 1.00 96.44 91 GLN A N 1
ATOM 725 C CA . GLN A 1 91 ? -15.255 -1.143 10.010 1.00 96.44 91 GLN A CA 1
ATOM 726 C C . GLN A 1 91 ? -13.873 -0.493 9.900 1.00 96.44 91 GLN A C 1
ATOM 728 O O . GLN A 1 91 ? -13.093 -0.853 9.018 1.00 96.44 91 GLN A O 1
ATOM 733 N N . PHE A 1 92 ? -13.546 0.413 10.826 1.00 97.50 92 PHE A N 1
ATOM 734 C CA . PHE A 1 92 ? -12.227 1.032 10.906 1.00 97.50 92 PHE A CA 1
ATOM 735 C C . PHE A 1 92 ? -11.140 -0.015 11.140 1.00 97.50 92 PHE A C 1
ATOM 737 O O . PHE A 1 92 ? -10.177 -0.080 10.378 1.00 97.50 92 PHE A O 1
ATOM 744 N N . LEU A 1 93 ? -11.338 -0.901 12.120 1.00 97.69 93 LEU A N 1
ATOM 745 C CA . LEU A 1 93 ? -10.429 -2.008 12.393 1.00 97.69 93 LEU A CA 1
ATOM 746 C C . LEU A 1 93 ? -10.222 -2.899 11.161 1.00 97.69 93 LEU A C 1
ATOM 748 O O . LEU A 1 93 ? -9.082 -3.183 10.801 1.00 97.69 93 LEU A O 1
ATOM 752 N N . SER A 1 94 ? -11.304 -3.274 10.472 1.00 98.06 94 SER A N 1
ATOM 753 C CA . SER A 1 94 ? -11.227 -4.076 9.248 1.00 98.06 94 SER A CA 1
ATOM 754 C C . SER A 1 94 ? -10.392 -3.395 8.158 1.00 98.06 94 SER A C 1
ATOM 756 O O . SER A 1 94 ? -9.624 -4.070 7.473 1.00 98.06 94 SER A O 1
ATOM 758 N N . LYS A 1 95 ? -10.485 -2.066 8.018 1.00 98.38 95 LYS A N 1
ATOM 759 C CA . LYS A 1 95 ? -9.671 -1.306 7.058 1.00 98.38 95 LYS A CA 1
ATOM 760 C C . LYS A 1 95 ? -8.198 -1.227 7.446 1.00 98.38 95 LYS A C 1
ATOM 762 O O . LYS A 1 95 ? -7.337 -1.279 6.570 1.00 98.38 95 LYS A O 1
ATOM 767 N N . LEU A 1 96 ? -7.890 -1.142 8.738 1.00 98.44 96 LEU A N 1
ATOM 768 C CA . LEU A 1 96 ? -6.505 -1.207 9.204 1.00 98.44 96 LEU A CA 1
ATOM 769 C C . LEU A 1 96 ? -5.901 -2.602 8.987 1.00 98.44 96 LEU A C 1
ATOM 771 O O . LEU A 1 96 ? -4.754 -2.705 8.562 1.00 98.44 96 LEU A O 1
ATOM 775 N N . GLU A 1 97 ? -6.666 -3.670 9.220 1.00 98.44 97 GLU A N 1
ATOM 776 C CA . GLU A 1 97 ? -6.227 -5.048 8.957 1.00 98.44 97 GLU A CA 1
ATOM 777 C C . GLU A 1 97 ? -6.032 -5.319 7.453 1.00 98.44 97 GLU A C 1
ATOM 779 O O . GLU A 1 97 ? -5.076 -5.994 7.068 1.00 98.44 97 GLU A O 1
ATOM 784 N N . GLU A 1 98 ? -6.870 -4.733 6.589 1.00 98.50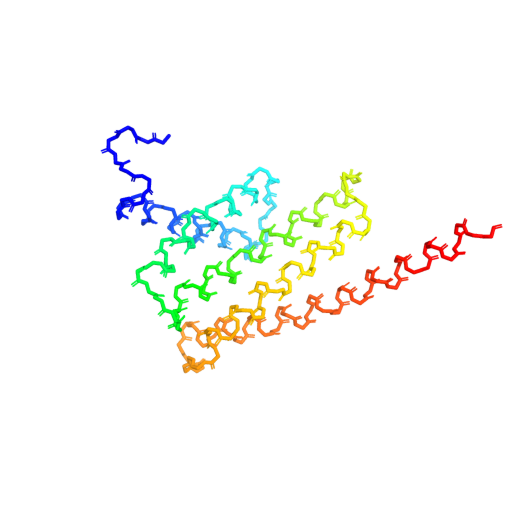 98 GLU A N 1
ATOM 785 C CA . GLU A 1 98 ? -6.668 -4.728 5.132 1.00 98.50 98 GLU A CA 1
ATOM 786 C C . GLU A 1 98 ? -5.331 -4.063 4.761 1.00 98.50 98 GLU A C 1
ATOM 788 O O . GLU A 1 98 ? -4.513 -4.655 4.054 1.00 98.50 98 GLU A O 1
ATOM 793 N N . ALA A 1 99 ? -5.056 -2.868 5.295 1.00 98.56 99 ALA A N 1
ATOM 794 C CA . ALA A 1 99 ? -3.783 -2.182 5.081 1.00 98.56 99 ALA A CA 1
ATOM 795 C C . ALA A 1 99 ? -2.578 -2.966 5.638 1.00 98.56 99 ALA A C 1
ATOM 797 O O . ALA A 1 99 ? -1.504 -2.970 5.032 1.00 98.56 99 ALA A O 1
ATOM 798 N N . GLU A 1 100 ? -2.750 -3.674 6.758 1.00 98.62 100 GLU A N 1
ATOM 799 C CA . GLU A 1 100 ? -1.719 -4.542 7.332 1.00 98.62 100 GLU A CA 1
ATOM 800 C C . GLU A 1 100 ? -1.384 -5.705 6.387 1.00 98.62 100 GLU A C 1
ATOM 802 O O . GLU A 1 100 ? -0.209 -6.033 6.199 1.00 98.62 100 GLU A O 1
ATOM 807 N N . ALA A 1 101 ? -2.398 -6.322 5.774 1.00 98.62 101 ALA A N 1
ATOM 808 C CA . ALA A 1 101 ? -2.210 -7.391 4.799 1.00 98.62 101 ALA A CA 1
ATOM 809 C C . ALA A 1 101 ? -1.436 -6.901 3.564 1.00 98.62 101 ALA A C 1
ATOM 811 O O . ALA A 1 101 ? -0.468 -7.548 3.157 1.00 98.62 101 ALA A O 1
ATOM 812 N N . LEU A 1 102 ? -1.790 -5.722 3.041 1.00 98.56 102 LEU A N 1
ATOM 813 C CA . LEU A 1 102 ? -1.087 -5.088 1.920 1.00 98.56 102 LEU A CA 1
ATOM 814 C C . LEU A 1 102 ? 0.394 -4.837 2.237 1.00 98.56 102 LEU A C 1
ATOM 816 O O . LEU A 1 102 ? 1.265 -5.173 1.436 1.00 98.56 102 LEU A O 1
ATOM 820 N N . LEU A 1 103 ? 0.699 -4.297 3.421 1.00 97.69 103 LEU A N 1
ATOM 821 C CA . LEU A 1 103 ? 2.078 -4.048 3.855 1.00 97.69 103 LEU A CA 1
ATOM 822 C C . LEU A 1 103 ? 2.888 -5.335 4.032 1.00 97.69 103 LEU A C 1
ATOM 824 O O . LEU A 1 103 ? 4.056 -5.384 3.642 1.00 97.69 103 LEU A O 1
ATOM 828 N N . LYS A 1 104 ? 2.289 -6.383 4.609 1.00 98.38 104 LYS A N 1
ATOM 829 C CA . LYS A 1 104 ? 2.940 -7.696 4.744 1.00 98.38 104 LYS A CA 1
ATOM 830 C C . LYS A 1 104 ? 3.327 -8.261 3.384 1.00 98.38 104 LYS A C 1
ATOM 832 O O . LYS A 1 104 ? 4.433 -8.777 3.229 1.00 98.38 104 LYS A O 1
ATOM 837 N N . GLU A 1 105 ? 2.430 -8.160 2.411 1.00 97.94 105 GLU A N 1
ATOM 838 C CA . GLU A 1 105 ? 2.682 -8.653 1.065 1.00 97.94 105 GLU A CA 1
ATOM 839 C C . GLU A 1 105 ? 3.723 -7.800 0.329 1.00 97.94 105 GLU A C 1
ATOM 841 O O . GLU A 1 105 ? 4.650 -8.350 -0.266 1.00 97.94 105 GLU A O 1
ATOM 846 N N . ALA A 1 106 ? 3.649 -6.471 0.450 1.00 97.94 106 ALA A N 1
ATOM 847 C CA . ALA A 1 106 ? 4.671 -5.568 -0.074 1.00 97.94 106 ALA A CA 1
ATOM 848 C C . ALA A 1 106 ? 6.065 -5.917 0.473 1.00 97.94 106 ALA A C 1
ATOM 850 O O . ALA A 1 106 ? 7.021 -6.051 -0.290 1.00 97.94 106 ALA A O 1
ATOM 851 N N . LEU A 1 107 ? 6.173 -6.143 1.785 1.00 97.75 107 LEU A N 1
ATOM 852 C CA . LEU A 1 107 ? 7.417 -6.564 2.423 1.00 97.75 107 LEU A CA 1
ATOM 853 C C . LEU A 1 107 ? 7.916 -7.903 1.895 1.00 97.75 107 LEU A C 1
ATOM 855 O O . LEU A 1 107 ? 9.097 -8.010 1.593 1.00 97.75 107 LEU A O 1
ATOM 859 N N . ALA A 1 108 ? 7.050 -8.907 1.749 1.00 97.25 108 ALA A N 1
ATOM 860 C CA . ALA A 1 108 ? 7.452 -10.213 1.229 1.00 97.25 108 ALA A CA 1
ATOM 861 C C . ALA A 1 108 ? 8.069 -10.124 -0.180 1.00 97.25 108 ALA A C 1
ATOM 863 O O . ALA A 1 108 ? 8.996 -10.869 -0.495 1.00 97.25 108 ALA A O 1
ATOM 864 N N . LEU A 1 109 ? 7.586 -9.190 -1.005 1.00 97.56 109 LEU A N 1
ATOM 865 C CA . LEU A 1 109 ? 8.091 -8.958 -2.360 1.00 97.56 109 LEU A CA 1
ATOM 866 C C . LEU A 1 109 ? 9.394 -8.148 -2.383 1.00 97.56 109 LEU A C 1
ATOM 868 O O . LEU A 1 109 ? 10.245 -8.398 -3.232 1.00 97.56 109 LEU A O 1
ATOM 872 N N . LEU A 1 110 ? 9.562 -7.199 -1.458 1.00 97.50 110 LEU A N 1
ATOM 873 C CA . LEU A 1 110 ? 10.709 -6.281 -1.425 1.00 97.50 110 LEU A CA 1
ATOM 874 C C . LEU A 1 110 ? 11.837 -6.736 -0.481 1.00 97.50 110 LEU A C 1
ATOM 876 O O . LEU A 1 110 ? 12.927 -6.175 -0.510 1.00 97.50 110 LEU A O 1
ATOM 880 N N . PHE A 1 111 ? 11.607 -7.758 0.349 1.00 93.94 111 PHE A N 1
ATOM 881 C CA . PHE A 1 111 ? 12.528 -8.187 1.4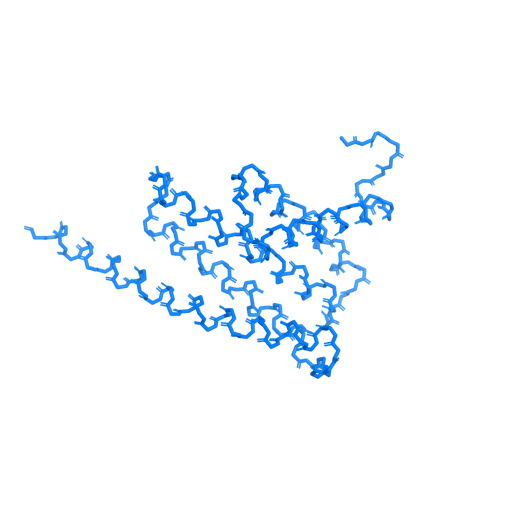10 1.00 93.94 111 PHE A CA 1
ATOM 882 C C . PHE A 1 111 ? 13.932 -8.551 0.911 1.00 93.94 111 PHE A C 1
ATOM 884 O O . PHE A 1 111 ? 14.914 -8.367 1.629 1.00 93.94 111 PHE A O 1
ATOM 891 N N . TYR A 1 112 ? 14.029 -9.086 -0.306 1.00 93.25 112 TYR A N 1
ATOM 892 C CA . TYR A 1 112 ? 15.287 -9.555 -0.888 1.00 93.25 112 TYR A CA 1
ATOM 893 C C . TYR A 1 112 ? 16.076 -8.454 -1.607 1.00 93.25 112 TYR A C 1
ATOM 895 O O . TYR A 1 112 ? 17.176 -8.711 -2.100 1.00 93.25 112 TYR A O 1
ATOM 903 N N . GLU A 1 113 ? 15.534 -7.240 -1.681 1.00 96.94 113 GLU A N 1
ATOM 904 C CA . GLU A 1 113 ? 16.199 -6.124 -2.339 1.00 96.94 113 GLU A CA 1
ATOM 905 C C . GLU A 1 113 ? 17.389 -5.625 -1.503 1.00 96.94 113 GLU A C 1
ATOM 907 O O . GLU A 1 113 ? 17.301 -5.536 -0.273 1.00 96.94 113 GLU A O 1
ATOM 912 N N . PRO A 1 114 ? 18.536 -5.289 -2.124 1.00 97.25 114 PRO A N 1
ATOM 913 C CA . PRO A 1 114 ? 19.684 -4.796 -1.375 1.00 97.25 114 PRO A CA 1
ATOM 914 C C . PRO A 1 114 ? 19.346 -3.488 -0.652 1.00 97.25 114 PRO A C 1
ATOM 916 O O . PRO A 1 114 ? 18.871 -2.544 -1.267 1.00 97.25 114 PRO A O 1
ATOM 919 N N . ALA A 1 115 ? 19.691 -3.375 0.632 1.00 94.81 115 ALA A N 1
ATOM 920 C CA . ALA A 1 115 ? 19.266 -2.263 1.496 1.00 94.81 115 ALA A CA 1
ATOM 921 C C . ALA A 1 115 ? 19.609 -0.838 1.002 1.00 94.81 115 ALA A C 1
ATOM 923 O O . ALA A 1 115 ? 19.070 0.130 1.518 1.00 94.81 115 ALA A O 1
ATOM 924 N N . LYS A 1 116 ? 20.532 -0.689 0.043 1.00 95.38 116 LYS A N 1
ATOM 925 C CA . LYS A 1 116 ? 20.933 0.608 -0.531 1.00 95.38 116 LYS A CA 1
ATOM 926 C C . LYS A 1 116 ? 20.213 0.953 -1.840 1.00 95.38 116 LYS A C 1
ATOM 928 O O . LYS A 1 116 ? 20.472 2.021 -2.388 1.00 95.38 116 LYS A O 1
ATOM 933 N N . THR A 1 117 ? 19.373 0.066 -2.372 1.00 97.19 117 THR A N 1
ATOM 934 C CA . THR A 1 117 ? 18.518 0.381 -3.524 1.00 97.19 117 THR A CA 1
ATOM 935 C C . THR A 1 117 ? 17.266 1.126 -3.060 1.00 97.19 117 THR A C 1
ATOM 937 O O . THR A 1 117 ? 16.901 1.026 -1.885 1.00 97.19 117 THR A O 1
ATOM 940 N N . PRO A 1 118 ? 16.584 1.861 -3.955 1.00 94.88 118 PRO A N 1
ATOM 941 C CA . PRO A 1 118 ? 15.295 2.471 -3.636 1.00 94.88 118 PRO A CA 1
ATOM 942 C C . PRO A 1 118 ? 14.288 1.464 -3.064 1.00 94.88 118 PRO A C 1
ATOM 944 O O . PRO A 1 118 ? 13.607 1.758 -2.089 1.00 94.88 118 PRO A O 1
ATOM 947 N N . GLU A 1 119 ? 14.237 0.253 -3.616 1.00 96.75 119 GLU A N 1
ATOM 948 C CA . GLU A 1 119 ? 13.333 -0.805 -3.171 1.00 96.75 119 GLU A CA 1
ATOM 949 C C . GLU A 1 119 ? 13.724 -1.379 -1.806 1.00 96.75 119 GLU A C 1
ATOM 951 O O . GLU A 1 119 ? 12.851 -1.630 -0.978 1.00 96.75 119 GLU A O 1
ATOM 956 N N . GLY A 1 120 ? 15.024 -1.542 -1.538 1.00 97.50 120 GLY A N 1
ATOM 957 C CA . GLY A 1 120 ? 15.510 -1.964 -0.225 1.00 97.50 120 GLY A CA 1
ATOM 958 C C . GLY A 1 120 ? 15.222 -0.923 0.860 1.00 97.50 120 GLY A C 1
ATOM 959 O O . GLY A 1 120 ? 14.824 -1.281 1.967 1.00 97.50 120 GLY A O 1
ATOM 960 N N . MET A 1 121 ? 15.350 0.366 0.534 1.00 96.69 121 MET A N 1
ATOM 961 C CA . MET A 1 121 ? 14.942 1.457 1.427 1.00 96.69 121 MET A CA 1
ATOM 962 C C . MET A 1 121 ? 13.428 1.448 1.661 1.00 96.69 121 MET A C 1
ATOM 964 O O . MET A 1 121 ? 12.987 1.522 2.807 1.00 96.69 121 MET A O 1
ATOM 968 N N . LEU A 1 122 ? 12.633 1.246 0.605 1.00 95.69 122 LEU A N 1
ATOM 969 C CA . LEU A 1 122 ? 11.180 1.121 0.715 1.00 95.69 122 LEU A CA 1
ATOM 970 C C . LEU A 1 122 ? 10.769 -0.076 1.586 1.00 95.69 122 LEU A C 1
ATOM 972 O O . LEU A 1 122 ? 9.813 0.021 2.348 1.00 95.69 122 LEU A O 1
ATOM 976 N N . ALA A 1 123 ? 11.501 -1.193 1.532 1.00 97.50 123 ALA A N 1
ATOM 977 C CA . ALA A 1 123 ? 11.269 -2.335 2.415 1.00 97.50 123 ALA A CA 1
ATOM 978 C C . ALA A 1 123 ? 11.526 -1.987 3.893 1.00 97.50 123 ALA A C 1
ATOM 980 O O . ALA A 1 123 ? 10.794 -2.438 4.773 1.00 97.50 123 ALA A O 1
ATOM 981 N N . ILE A 1 124 ? 12.539 -1.166 4.184 1.00 97.12 124 ILE A N 1
ATOM 982 C CA . ILE A 1 124 ? 12.798 -0.673 5.545 1.00 97.12 124 ILE A CA 1
ATOM 983 C C . ILE A 1 124 ? 11.642 0.226 6.006 1.00 97.12 124 ILE A C 1
ATOM 985 O O . ILE A 1 124 ? 11.105 0.016 7.093 1.00 97.12 124 ILE A O 1
ATOM 989 N N . GLU A 1 125 ? 11.202 1.164 5.166 1.00 95.12 125 GLU A N 1
ATOM 990 C CA . GLU A 1 125 ? 10.062 2.045 5.460 1.00 95.12 125 GLU A CA 1
ATOM 991 C C . GLU A 1 125 ? 8.761 1.258 5.668 1.00 95.12 125 GLU A C 1
ATOM 993 O O . GLU A 1 125 ? 8.033 1.494 6.631 1.00 95.12 125 GLU A O 1
ATOM 998 N N . ALA A 1 126 ? 8.484 0.273 4.811 1.00 96.31 126 ALA A N 1
ATOM 999 C CA . ALA A 1 126 ? 7.325 -0.607 4.923 1.00 96.31 126 ALA A CA 1
ATOM 1000 C C . ALA A 1 126 ? 7.329 -1.410 6.229 1.00 96.31 126 ALA A C 1
ATOM 1002 O O . ALA A 1 126 ? 6.273 -1.647 6.818 1.00 96.31 126 ALA A O 1
ATOM 1003 N N . LYS A 1 127 ? 8.510 -1.810 6.712 1.00 97.69 127 LYS A N 1
ATOM 1004 C CA . LYS A 1 127 ? 8.656 -2.545 7.972 1.00 97.69 127 LYS A CA 1
ATOM 1005 C C . LYS A 1 127 ? 8.308 -1.671 9.173 1.00 97.69 127 LYS A C 1
ATOM 1007 O O . LYS A 1 127 ? 7.590 -2.135 10.060 1.00 97.69 127 LYS A O 1
ATOM 1012 N N . GLU A 1 128 ? 8.783 -0.429 9.194 1.00 97.25 128 GLU A N 1
ATOM 1013 C CA . GLU A 1 128 ? 8.431 0.528 10.247 1.00 97.25 128 GLU A CA 1
ATOM 1014 C C . GLU A 1 128 ? 6.944 0.903 10.183 1.00 97.25 128 GLU A C 1
ATOM 1016 O O . GLU A 1 128 ? 6.257 0.855 11.204 1.00 97.25 128 GLU A O 1
ATOM 1021 N N . ALA A 1 129 ? 6.403 1.148 8.984 1.00 96.31 129 ALA A N 1
ATOM 1022 C CA . ALA A 1 129 ? 4.976 1.406 8.790 1.00 96.31 129 ALA A CA 1
ATOM 1023 C C . ALA A 1 129 ? 4.105 0.246 9.304 1.00 96.31 129 ALA A C 1
ATOM 1025 O O . ALA A 1 129 ? 3.118 0.474 10.004 1.00 96.31 129 ALA A O 1
ATOM 1026 N N . LEU A 1 130 ? 4.497 -1.005 9.032 1.00 98.25 130 LEU A N 1
ATOM 1027 C CA . LEU A 1 130 ? 3.791 -2.191 9.525 1.00 98.25 130 LEU A CA 1
ATOM 1028 C C . LEU A 1 130 ? 3.805 -2.273 11.056 1.00 98.25 130 LEU A C 1
ATOM 1030 O O . LEU A 1 130 ? 2.811 -2.680 11.658 1.00 98.25 130 LEU A O 1
ATOM 1034 N N . LYS A 1 131 ? 4.916 -1.896 11.697 1.00 98.25 131 LYS A N 1
ATOM 1035 C CA . LYS A 1 131 ? 5.010 -1.859 13.159 1.00 98.25 131 LYS A CA 1
ATOM 1036 C C . LYS A 1 131 ? 4.042 -0.824 13.742 1.00 98.25 131 LYS A C 1
ATOM 1038 O O . LYS A 1 131 ? 3.223 -1.187 14.581 1.00 98.25 131 LYS A O 1
ATOM 1043 N N . CYS A 1 132 ? 4.080 0.414 13.249 1.00 97.38 132 CYS A N 1
ATOM 1044 C CA . CYS A 1 132 ? 3.180 1.483 13.692 1.00 97.38 132 CYS A CA 1
ATOM 1045 C C . CYS A 1 132 ? 1.699 1.138 13.465 1.00 97.38 132 CYS A C 1
ATOM 1047 O O . CYS A 1 132 ? 0.850 1.383 14.325 1.00 97.38 132 CYS A O 1
ATOM 1049 N N . LEU A 1 133 ? 1.377 0.527 12.322 1.00 97.94 133 LEU A N 1
ATOM 1050 C CA . LEU A 1 133 ? 0.010 0.117 12.015 1.00 97.94 133 LEU A CA 1
ATOM 1051 C C . LEU A 1 133 ? -0.488 -0.973 12.974 1.00 97.94 133 LEU A C 1
ATOM 1053 O O . LEU A 1 133 ? -1.633 -0.923 13.411 1.00 97.94 133 LEU A O 1
ATOM 1057 N N . ARG A 1 134 ? 0.366 -1.931 13.351 1.00 98.25 134 ARG A N 1
ATOM 1058 C CA . ARG A 1 134 ? 0.016 -2.973 14.331 1.00 98.25 134 ARG A CA 1
ATOM 1059 C C . ARG A 1 134 ? -0.267 -2.416 15.716 1.00 98.25 134 ARG A C 1
ATOM 1061 O O . ARG A 1 134 ? -1.219 -2.863 16.345 1.00 98.25 134 ARG A O 1
ATOM 1068 N N . GLU A 1 135 ? 0.534 -1.456 16.168 1.00 97.81 135 GLU A N 1
ATOM 1069 C CA . GLU A 1 135 ? 0.292 -0.746 17.429 1.00 97.81 135 GLU A CA 1
ATOM 1070 C C . GLU A 1 135 ? -1.082 -0.054 17.382 1.00 97.81 135 GLU A C 1
ATOM 1072 O O . GLU A 1 135 ? -1.924 -0.294 18.242 1.00 97.81 135 GLU A O 1
ATOM 1077 N N . THR A 1 136 ? -1.377 0.656 16.287 1.00 96.69 136 THR A N 1
ATOM 1078 C CA . THR A 1 136 ? -2.690 1.292 16.067 1.00 96.69 136 THR A CA 1
ATOM 1079 C C . THR A 1 136 ? -3.842 0.276 16.080 1.00 96.69 136 THR A C 1
ATOM 1081 O O . THR A 1 136 ? -4.885 0.515 16.685 1.00 96.69 136 THR A O 1
ATOM 1084 N N . ILE A 1 137 ? -3.674 -0.879 15.428 1.00 97.81 137 ILE A N 1
ATOM 1085 C CA . ILE A 1 137 ? -4.675 -1.957 15.405 1.00 97.81 137 ILE A CA 1
ATOM 1086 C C . ILE A 1 137 ? -4.943 -2.491 16.815 1.00 97.81 137 ILE A C 1
ATOM 1088 O O . ILE A 1 137 ? -6.099 -2.745 17.155 1.00 97.81 137 ILE A O 1
ATOM 1092 N N . MET A 1 138 ? -3.900 -2.675 17.627 1.00 97.12 138 MET A N 1
ATOM 1093 C CA . MET A 1 138 ? -4.049 -3.125 19.012 1.00 97.12 138 MET A CA 1
ATOM 1094 C 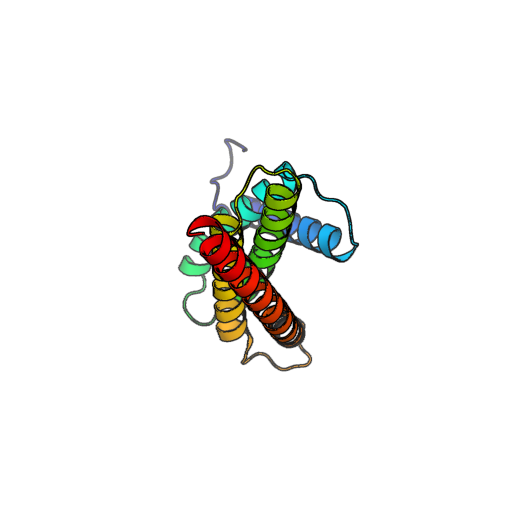C . MET A 1 138 ? -4.850 -2.115 19.838 1.00 97.12 138 MET A C 1
ATOM 1096 O O . MET A 1 138 ? -5.837 -2.501 20.463 1.00 97.12 138 MET A O 1
ATOM 1100 N N . ASP A 1 139 ? -4.512 -0.828 19.746 1.00 94.94 139 ASP A N 1
ATOM 1101 C CA . ASP A 1 139 ? -5.219 0.233 20.472 1.00 94.94 139 ASP A CA 1
ATOM 1102 C C . ASP A 1 139 ? -6.708 0.300 20.093 1.00 94.94 139 ASP A C 1
ATOM 1104 O O . ASP A 1 139 ? -7.582 0.455 20.950 1.00 94.94 139 ASP A O 1
ATOM 1108 N N . VAL A 1 140 ? -7.026 0.153 18.802 1.00 94.25 140 VAL A N 1
ATOM 1109 C CA . VAL A 1 140 ? -8.416 0.137 18.320 1.00 94.25 140 VAL A CA 1
ATOM 1110 C C . VAL A 1 140 ? -9.158 -1.107 18.817 1.00 94.25 140 VAL A C 1
ATOM 1112 O O . VAL A 1 140 ? -10.316 -0.996 19.226 1.00 94.25 140 VAL A O 1
ATOM 1115 N N . LYS A 1 141 ? -8.514 -2.283 18.837 1.00 94.19 141 LYS A N 1
ATOM 1116 C CA . LYS A 1 141 ? -9.116 -3.517 19.377 1.00 94.19 141 LYS A CA 1
ATOM 1117 C C . LYS A 1 141 ? -9.504 -3.355 20.845 1.00 94.19 141 LYS A C 1
ATOM 1119 O O . LYS A 1 141 ? -10.622 -3.716 21.215 1.00 94.19 141 LYS A O 1
ATOM 1124 N N . ASP A 1 142 ? -8.643 -2.747 21.653 1.00 92.69 142 ASP A N 1
ATOM 1125 C CA . ASP A 1 142 ? -8.918 -2.511 23.073 1.00 92.69 142 ASP A CA 1
ATOM 1126 C C . ASP A 1 142 ? -10.116 -1.564 23.282 1.00 92.69 142 ASP A C 1
ATOM 1128 O O . ASP A 1 142 ? -10.948 -1.776 24.174 1.00 92.69 142 ASP A O 1
ATOM 1132 N N . GLN A 1 143 ? -10.277 -0.558 22.416 1.00 87.50 143 GLN A N 1
ATOM 1133 C CA . GLN A 1 143 ? -11.435 0.346 22.429 1.00 87.50 143 GLN A CA 1
ATOM 1134 C C . GLN A 1 143 ? -12.743 -0.368 22.047 1.00 87.50 143 GLN A C 1
ATOM 1136 O O . GLN A 1 143 ? -13.782 -0.153 22.685 1.00 87.50 143 GLN A O 1
ATOM 1141 N N . VAL A 1 144 ? -12.706 -1.254 21.047 1.00 85.75 144 VAL A N 1
ATOM 1142 C CA . VAL A 1 144 ? -13.864 -2.070 20.636 1.00 85.75 144 VAL A CA 1
ATOM 1143 C C . VAL A 1 144 ? -14.300 -3.005 21.767 1.00 85.75 144 VAL A C 1
ATOM 1145 O O . VAL A 1 144 ? -15.479 -3.056 22.114 1.00 85.75 144 VAL A O 1
ATOM 1148 N N . VAL A 1 145 ? -13.357 -3.696 22.411 1.00 83.31 145 VAL A N 1
ATOM 1149 C CA . VAL A 1 145 ? -13.658 -4.583 23.547 1.00 83.31 145 VAL A CA 1
ATOM 1150 C C . VAL A 1 145 ? -14.261 -3.798 24.716 1.00 83.31 145 VAL A C 1
ATOM 1152 O O . VAL A 1 145 ? -15.275 -4.204 25.287 1.00 83.31 145 VAL A O 1
ATOM 1155 N N . THR A 1 146 ? -13.688 -2.636 25.040 1.00 79.69 146 THR A N 1
ATOM 1156 C CA . THR A 1 146 ? -14.168 -1.781 26.137 1.00 79.69 146 THR A CA 1
ATOM 1157 C C . THR A 1 146 ? -15.577 -1.240 25.874 1.00 79.69 146 THR A C 1
ATOM 1159 O O . THR A 1 146 ? -16.408 -1.207 26.784 1.00 79.69 146 THR A O 1
ATOM 1162 N N . SER A 1 147 ? -15.875 -0.822 24.640 1.00 74.12 147 SER A N 1
ATOM 1163 C CA . SER A 1 147 ? -17.212 -0.341 24.261 1.00 74.12 147 SER A CA 1
ATOM 1164 C C . SER A 1 147 ? -18.259 -1.459 24.295 1.00 74.12 147 SER A C 1
ATOM 1166 O O . SER A 1 147 ? -19.368 -1.232 24.780 1.00 74.12 147 SER A O 1
ATOM 1168 N N . HIS A 1 148 ? -17.889 -2.682 23.904 1.00 72.50 148 HIS A N 1
ATOM 1169 C CA . HIS A 1 148 ? -18.769 -3.845 24.007 1.00 72.50 148 HIS A CA 1
ATOM 1170 C C . HIS A 1 148 ? -19.094 -4.206 25.466 1.00 72.50 148 HIS A C 1
ATOM 1172 O O . HIS A 1 148 ? -20.265 -4.387 25.802 1.00 72.50 148 HIS A O 1
ATOM 1178 N N . MET A 1 149 ? -18.103 -4.214 26.368 1.00 64.69 149 MET A N 1
ATOM 1179 C CA . MET A 1 149 ? -18.333 -4.487 27.798 1.00 64.69 149 MET A CA 1
ATOM 1180 C C . MET A 1 149 ? -19.265 -3.463 28.464 1.00 64.69 149 MET A C 1
ATOM 1182 O O . MET A 1 149 ? -20.054 -3.832 29.330 1.00 64.69 149 MET A O 1
ATOM 1186 N N . ARG A 1 150 ? -19.217 -2.192 28.042 1.00 64.44 150 ARG A N 1
ATOM 1187 C CA . ARG A 1 150 ? -20.104 -1.132 28.556 1.00 64.44 150 ARG A CA 1
ATOM 1188 C C . ARG A 1 150 ? -21.545 -1.227 28.050 1.00 64.44 150 ARG A C 1
ATOM 1190 O O . ARG A 1 150 ? -22.421 -0.649 28.671 1.00 64.44 150 ARG A O 1
ATOM 1197 N N . SER A 1 151 ? -21.794 -1.925 26.941 1.00 64.31 151 SER A N 1
ATOM 1198 C CA . SER A 1 151 ? -23.140 -2.080 26.359 1.00 64.31 151 SER A CA 1
ATOM 1199 C C . SER A 1 151 ? -23.963 -3.235 26.951 1.00 64.31 151 SER A C 1
ATOM 1201 O O . SER A 1 151 ? -25.139 -3.373 26.628 1.00 64.31 151 SER A O 1
ATOM 1203 N N . ILE A 1 152 ? -23.342 -4.068 27.795 1.00 61.91 152 ILE A N 1
ATOM 1204 C CA . ILE A 1 152 ? -23.956 -5.250 28.431 1.00 61.91 152 ILE A CA 1
ATOM 1205 C C . ILE A 1 152 ? -24.337 -4.970 29.904 1.00 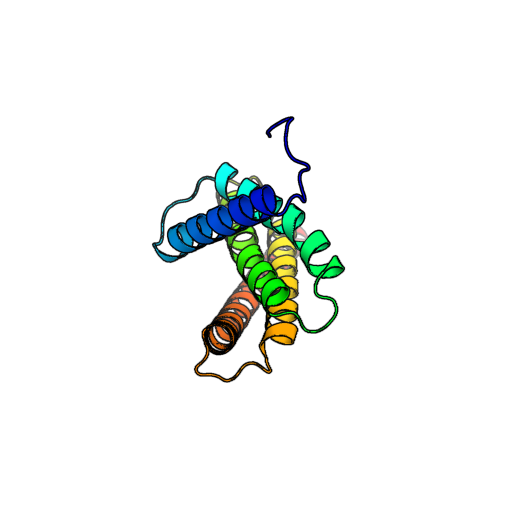61.91 152 ILE A C 1
ATOM 1207 O O . ILE A 1 152 ? -25.025 -5.780 30.526 1.00 61.91 152 ILE A O 1
ATOM 1211 N N . GLN A 1 153 ? -23.912 -3.830 30.461 1.00 48.81 153 GLN A N 1
ATOM 1212 C CA . GLN A 1 153 ? -24.285 -3.341 31.797 1.00 48.81 153 GLN A CA 1
ATOM 1213 C C . GLN A 1 153 ? -25.438 -2.343 31.711 1.00 48.81 153 GLN A C 1
ATOM 1215 O O . GLN A 1 153 ? -26.290 -2.378 32.626 1.00 48.81 153 GLN A O 1
#